Protein AF-A0A538CAH1-F1 (afdb_monomer_lite)

Sequence (123 aa):
MKSKPPVRYKHVVWIVMENKGYSDIIGSPAAPYINTLAKNCGVATNFYAESSPSLPNYVAMTSGSTQGISDDDDPSSHPLAVPSIFSQLHGNWRALEESMPSHCTLSDSGLYAVRHNPATYYT

Structure (mmCIF, N/CA/C/O backbone):
data_AF-A0A538CAH1-F1
#
_entry.id   AF-A0A538CAH1-F1
#
loop_
_atom_site.group_PDB
_atom_site.id
_atom_site.type_symbol
_atom_site.label_atom_id
_atom_site.label_alt_id
_atom_site.label_comp_id
_atom_site.label_asym_id
_atom_site.label_entity_id
_atom_site.label_seq_id
_atom_site.pdbx_PDB_ins_code
_atom_site.Cartn_x
_atom_site.Cartn_y
_atom_site.Cartn_z
_atom_site.occupancy
_atom_site.B_iso_or_equiv
_atom_site.auth_seq_id
_atom_site.auth_comp_id
_atom_site.auth_asym_id
_atom_site.auth_atom_id
_atom_site.pdbx_PDB_model_num
ATOM 1 N N . MET A 1 1 ? -26.551 -0.689 19.136 1.00 49.16 1 MET A N 1
ATOM 2 C CA . MET A 1 1 ? -26.463 -1.936 18.340 1.00 49.16 1 MET A CA 1
ATOM 3 C C . MET A 1 1 ? -25.683 -1.624 17.070 1.00 49.16 1 MET A C 1
ATOM 5 O O . MET A 1 1 ? -25.996 -0.616 16.448 1.00 49.16 1 MET A O 1
ATOM 9 N N . LYS A 1 2 ? -24.644 -2.398 16.721 1.00 62.06 2 LYS A N 1
ATOM 10 C CA . LYS A 1 2 ? -23.931 -2.216 15.440 1.00 62.06 2 LYS A CA 1
ATOM 11 C C . LYS A 1 2 ? -24.883 -2.630 14.306 1.00 62.06 2 LYS A C 1
ATOM 13 O O . LYS A 1 2 ? -25.551 -3.654 14.429 1.00 62.06 2 LYS A O 1
ATOM 18 N N . SER A 1 3 ? -25.019 -1.809 13.266 1.00 75.25 3 SER A N 1
ATOM 19 C CA . SER A 1 3 ? -25.903 -2.100 12.131 1.00 75.25 3 SER A CA 1
ATOM 20 C C . SER A 1 3 ? -25.436 -3.350 11.378 1.00 75.25 3 SER A C 1
ATOM 22 O O . SER A 1 3 ? -24.251 -3.687 11.389 1.00 75.25 3 SER A O 1
ATOM 24 N N . LYS A 1 4 ? -26.368 -4.053 10.718 1.00 83.31 4 LYS A N 1
ATOM 25 C CA . LYS A 1 4 ? -26.025 -5.173 9.834 1.00 83.31 4 LYS A CA 1
ATOM 26 C C . LYS A 1 4 ? -25.081 -4.655 8.734 1.00 83.31 4 LYS A C 1
ATOM 28 O O . LYS A 1 4 ? -25.439 -3.670 8.083 1.00 83.31 4 LYS A O 1
ATOM 33 N N . PRO A 1 5 ? -23.910 -5.281 8.517 1.00 81.38 5 PRO A N 1
ATOM 34 C CA . PRO A 1 5 ? -22.995 -4.840 7.475 1.00 81.38 5 PRO A CA 1
ATOM 35 C C . PRO A 1 5 ? -23.671 -4.945 6.098 1.00 81.38 5 PRO A C 1
ATOM 37 O O . PRO A 1 5 ? -24.464 -5.867 5.868 1.00 81.38 5 PRO A O 1
ATOM 40 N N . PRO A 1 6 ? -23.404 -3.997 5.185 1.00 86.75 6 PRO A N 1
ATOM 41 C CA . PRO A 1 6 ? -23.977 -4.035 3.851 1.00 86.75 6 PRO A CA 1
ATOM 42 C C . PRO A 1 6 ? -23.465 -5.264 3.096 1.00 86.75 6 PRO A C 1
ATOM 44 O O . PRO A 1 6 ? -22.306 -5.644 3.216 1.00 86.75 6 PRO A O 1
ATOM 47 N N . VAL A 1 7 ? -24.321 -5.861 2.266 1.00 91.94 7 VAL A N 1
ATOM 48 C CA . VAL A 1 7 ? -23.928 -6.979 1.385 1.00 91.94 7 VAL A CA 1
ATOM 49 C C . VAL A 1 7 ? -23.095 -6.519 0.183 1.00 91.94 7 VAL A C 1
ATOM 51 O O . VAL A 1 7 ? -22.513 -7.340 -0.517 1.00 91.94 7 VAL A O 1
ATOM 54 N N . ARG A 1 8 ? -23.045 -5.203 -0.071 1.00 91.88 8 ARG A N 1
ATOM 55 C CA . ARG A 1 8 ? -22.263 -4.583 -1.142 1.00 91.88 8 ARG A CA 1
ATOM 56 C C . ARG A 1 8 ? -21.684 -3.253 -0.675 1.00 91.88 8 ARG A C 1
ATOM 58 O O . ARG A 1 8 ? -22.417 -2.389 -0.194 1.00 91.88 8 ARG A O 1
ATOM 65 N N . TYR A 1 9 ? -20.389 -3.072 -0.891 1.00 91.19 9 TYR A N 1
ATOM 66 C CA . TYR A 1 9 ? -19.702 -1.802 -0.682 1.00 91.19 9 TYR A CA 1
ATOM 67 C C . TYR A 1 9 ? -19.701 -0.996 -1.985 1.00 91.19 9 TYR A C 1
ATOM 69 O O . TYR A 1 9 ? -19.472 -1.550 -3.058 1.00 91.19 9 TYR A O 1
ATOM 77 N N . LYS A 1 10 ? -19.992 0.310 -1.905 1.00 91.25 10 LYS A N 1
ATOM 78 C CA . LYS A 1 10 ? -19.878 1.223 -3.061 1.00 91.25 10 LYS A CA 1
ATOM 79 C C . LYS A 1 10 ? -18.424 1.602 -3.332 1.00 91.25 10 LYS A C 1
ATOM 81 O O . LYS A 1 10 ? -18.021 1.692 -4.483 1.00 91.25 10 LYS A O 1
ATOM 86 N N . HIS A 1 11 ? -17.667 1.805 -2.257 1.00 92.81 11 HIS A N 1
ATOM 87 C CA . HIS A 1 11 ? -16.251 2.138 -2.275 1.00 92.81 11 HIS A CA 1
ATOM 88 C C . HIS A 1 11 ? -15.552 1.380 -1.152 1.00 92.81 11 HIS A C 1
ATOM 90 O O . HIS A 1 11 ? -16.132 1.183 -0.080 1.00 92.81 11 HIS A O 1
ATOM 96 N N . VAL A 1 12 ? -14.310 0.993 -1.407 1.00 94.62 12 VAL A N 1
ATOM 97 C CA . VAL A 1 12 ? -13.371 0.491 -0.408 1.00 94.62 12 VAL A CA 1
ATOM 98 C C . VAL A 1 12 ? -12.176 1.430 -0.449 1.00 94.62 12 VAL A C 1
ATOM 100 O O . VAL 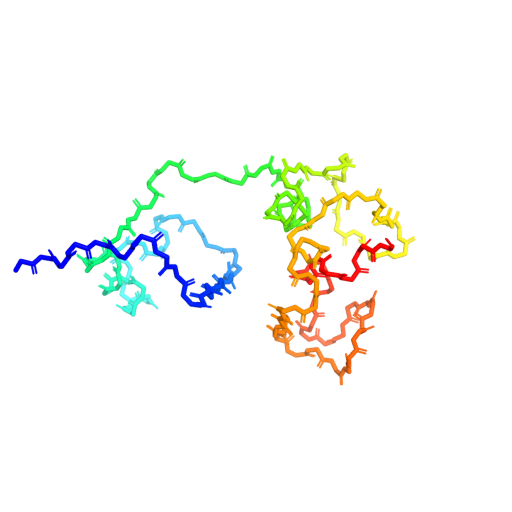A 1 12 ? -11.683 1.744 -1.529 1.00 94.62 12 VAL A O 1
ATOM 103 N N . VAL A 1 13 ? -11.757 1.917 0.714 1.00 96.38 13 VAL A N 1
ATOM 104 C CA . VAL A 1 13 ? -10.574 2.769 0.854 1.00 96.38 13 VAL A CA 1
ATOM 105 C C . VAL A 1 13 ? -9.581 2.010 1.714 1.00 96.38 13 VAL A C 1
ATOM 107 O O . VAL A 1 13 ? -9.911 1.627 2.836 1.00 96.38 13 VAL A O 1
ATOM 110 N N . TRP A 1 14 ? -8.387 1.790 1.173 1.00 94.69 14 TRP A N 1
ATOM 111 C CA . TRP A 1 14 ? -7.263 1.214 1.898 1.00 94.69 14 TRP A CA 1
ATOM 112 C C . TRP A 1 14 ? -6.288 2.336 2.237 1.00 94.69 14 TRP A C 1
ATOM 114 O O . TRP A 1 14 ? -5.889 3.088 1.353 1.00 94.69 14 TRP A O 1
ATOM 124 N N . ILE A 1 15 ? -5.938 2.465 3.515 1.00 95.62 15 ILE A N 1
ATOM 125 C CA . ILE A 1 15 ? -4.899 3.383 3.988 1.00 95.62 15 ILE A CA 1
ATOM 126 C C . ILE A 1 15 ? -3.773 2.524 4.552 1.00 95.62 15 ILE A C 1
ATOM 128 O O . ILE A 1 15 ? -4.014 1.730 5.463 1.00 95.62 15 ILE A O 1
ATOM 132 N N . VAL A 1 16 ? -2.576 2.659 3.991 1.00 94.56 16 VAL A N 1
ATOM 133 C CA . VAL A 1 16 ? -1.379 1.939 4.432 1.00 94.56 16 VAL A CA 1
ATOM 134 C C . VAL A 1 16 ? -0.475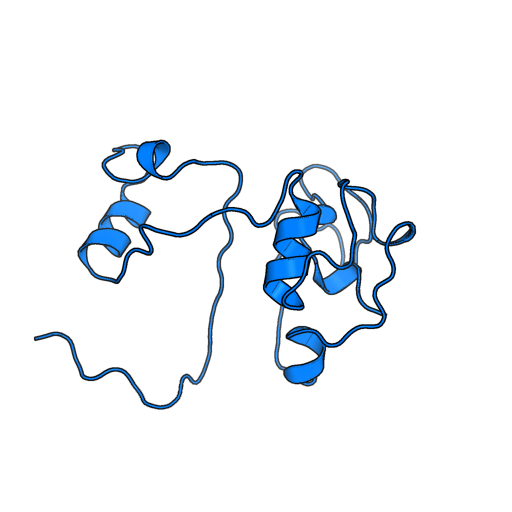 2.931 5.151 1.00 94.56 16 VAL A C 1
ATOM 136 O O . VAL A 1 16 ? -0.254 4.036 4.668 1.00 94.56 16 VAL A O 1
ATOM 139 N N . MET A 1 17 ? -0.021 2.552 6.342 1.00 92.38 17 MET A N 1
ATOM 140 C CA . MET A 1 17 ? 0.896 3.338 7.163 1.00 92.38 17 MET A CA 1
ATOM 141 C C . MET A 1 17 ? 2.175 2.532 7.341 1.00 92.38 17 MET A C 1
ATOM 143 O O . MET A 1 17 ? 2.118 1.310 7.474 1.00 92.38 17 MET A O 1
ATOM 147 N N . GLU A 1 18 ? 3.309 3.216 7.398 1.00 85.44 18 GLU A N 1
ATOM 148 C CA . GLU A 1 18 ? 4.607 2.555 7.325 1.00 85.44 18 GLU A CA 1
ATOM 149 C C . GLU A 1 18 ? 5.206 2.264 8.723 1.00 85.44 18 GLU A C 1
ATOM 151 O O . GLU A 1 18 ? 5.143 3.086 9.643 1.00 85.44 18 GLU A O 1
ATOM 156 N N . ASN A 1 19 ? 5.814 1.081 8.865 1.00 86.44 19 ASN A N 1
ATOM 157 C CA . ASN A 1 19 ? 6.774 0.676 9.907 1.00 86.44 19 ASN A CA 1
ATOM 158 C C . ASN A 1 19 ? 6.382 0.884 11.384 1.00 86.44 19 ASN A C 1
ATOM 160 O O . ASN A 1 19 ? 7.139 1.467 12.173 1.00 86.44 19 ASN A O 1
ATOM 164 N N . LYS A 1 20 ? 5.230 0.336 11.795 1.00 93.44 20 LYS A N 1
ATOM 165 C CA . LYS A 1 20 ? 4.866 0.173 13.216 1.00 93.44 20 LYS A CA 1
ATOM 166 C C . LYS A 1 20 ? 4.309 -1.213 13.516 1.00 93.44 20 LYS A C 1
ATOM 168 O O . LYS A 1 20 ? 3.432 -1.700 12.807 1.00 93.44 20 LYS A O 1
ATOM 173 N N . GLY A 1 21 ? 4.792 -1.823 14.597 1.00 93.06 21 GLY A N 1
ATOM 174 C CA . GLY A 1 21 ? 4.250 -3.071 15.117 1.00 93.06 21 GLY A CA 1
ATOM 175 C C . GLY A 1 21 ? 2.934 -2.853 15.865 1.00 93.06 21 GLY A C 1
ATOM 176 O O . GLY A 1 21 ? 2.601 -1.744 16.287 1.00 93.06 21 GLY A O 1
ATOM 177 N N . TYR A 1 22 ? 2.187 -3.937 16.088 1.00 95.25 22 TYR A N 1
ATOM 178 C CA . TYR A 1 22 ? 0.900 -3.889 16.793 1.00 95.25 22 TYR A CA 1
ATOM 179 C C . TYR A 1 22 ? 1.001 -3.198 18.164 1.00 95.25 22 TYR A C 1
ATOM 181 O O . TYR A 1 22 ? 0.192 -2.324 18.479 1.00 95.25 22 TYR A O 1
ATOM 189 N N . SER A 1 23 ? 2.010 -3.560 18.964 1.00 95.19 23 SER A N 1
ATOM 190 C CA . SER A 1 23 ? 2.236 -3.012 20.309 1.00 95.19 23 SER A CA 1
ATOM 191 C C . SER A 1 23 ? 2.688 -1.552 20.314 1.00 95.19 23 SER A C 1
ATOM 193 O O . SER A 1 23 ? 2.531 -0.882 21.330 1.00 95.19 23 SER A O 1
ATOM 195 N N . ASP A 1 24 ? 3.210 -1.043 19.195 1.00 96.31 24 ASP A N 1
ATOM 196 C CA . ASP A 1 24 ? 3.587 0.370 19.071 1.00 96.31 24 ASP A CA 1
ATOM 197 C C . ASP A 1 24 ? 2.352 1.268 18.897 1.00 96.31 24 ASP A C 1
ATOM 199 O O . ASP A 1 24 ? 2.397 2.468 19.182 1.00 96.31 24 ASP A O 1
ATOM 203 N N . ILE A 1 25 ? 1.244 0.686 18.418 1.00 96.94 25 ILE A N 1
ATOM 204 C CA . ILE A 1 25 ? 0.013 1.396 18.069 1.00 96.94 25 ILE A CA 1
ATOM 205 C C . ILE A 1 25 ? -1.094 1.138 19.085 1.00 96.94 25 ILE A C 1
ATOM 207 O O . ILE A 1 25 ? -1.647 2.089 19.639 1.00 96.94 25 ILE A O 1
ATOM 211 N N . ILE A 1 26 ? -1.456 -0.119 19.337 1.00 97.31 26 ILE A N 1
ATOM 212 C CA . ILE A 1 26 ? -2.623 -0.443 20.162 1.00 97.31 26 ILE A CA 1
ATOM 213 C C . ILE A 1 26 ? -2.326 -0.159 21.637 1.00 97.31 26 ILE A C 1
ATOM 215 O O . ILE A 1 26 ? -1.401 -0.704 22.225 1.00 97.31 26 ILE A O 1
ATOM 219 N N . GLY A 1 27 ? -3.133 0.716 22.235 1.00 96.50 27 GLY A N 1
ATOM 220 C CA . GLY A 1 27 ? -2.938 1.272 23.574 1.00 96.50 27 GLY A CA 1
ATOM 221 C C . GLY A 1 27 ? -2.050 2.520 23.619 1.00 96.50 27 GLY A C 1
ATOM 222 O O . GLY A 1 27 ? -2.030 3.203 24.641 1.00 96.50 27 GLY A O 1
ATOM 223 N N . SER A 1 28 ? -1.356 2.863 22.529 1.00 97.38 28 SER A N 1
ATOM 224 C CA . SER A 1 28 ? -0.409 3.981 22.503 1.00 97.38 28 SER A CA 1
ATOM 225 C C . SER A 1 28 ? -1.109 5.349 22.478 1.00 97.38 28 SER A C 1
ATOM 227 O O . SER A 1 28 ? -1.938 5.603 21.593 1.00 97.38 28 SER A O 1
ATOM 229 N N . PRO A 1 29 ? -0.750 6.290 23.376 1.00 97.12 29 PRO A N 1
ATOM 230 C CA . PRO A 1 29 ? -1.296 7.648 23.361 1.00 97.12 29 PRO A CA 1
ATOM 231 C C . PRO A 1 29 ? -0.817 8.467 22.154 1.00 97.12 29 PRO A C 1
ATOM 233 O O . PRO A 1 29 ? -1.426 9.486 21.842 1.00 97.12 29 PRO A O 1
ATOM 236 N N . ALA A 1 30 ? 0.234 8.021 21.453 1.00 97.00 30 ALA A N 1
ATOM 237 C CA . ALA A 1 30 ? 0.725 8.654 20.229 1.00 97.00 30 ALA A CA 1
ATOM 238 C C . ALA A 1 30 ? -0.133 8.327 18.989 1.00 97.00 30 ALA A C 1
ATOM 240 O O . ALA A 1 30 ? -0.001 8.992 17.966 1.00 97.00 30 ALA A O 1
ATOM 241 N N . ALA A 1 31 ? -1.039 7.343 19.076 1.00 97.06 31 ALA A N 1
ATOM 242 C CA . ALA A 1 31 ? -1.944 6.956 17.989 1.00 97.06 31 ALA A CA 1
ATOM 243 C C . ALA A 1 31 ? -3.431 7.039 18.407 1.00 97.06 31 ALA A C 1
ATOM 245 O O . ALA A 1 31 ? -4.170 6.052 18.286 1.00 97.06 31 ALA A O 1
ATOM 246 N N . PRO A 1 32 ? -3.919 8.190 18.916 1.00 97.31 32 PRO A N 1
ATOM 247 C CA . PRO A 1 32 ? -5.236 8.278 19.555 1.00 97.31 32 PRO A CA 1
ATOM 248 C C . PRO A 1 32 ? -6.394 8.007 18.582 1.00 97.31 32 PRO A C 1
ATOM 250 O O . PRO A 1 32 ? -7.395 7.388 18.954 1.00 97.31 32 PRO A O 1
ATOM 253 N N . TYR A 1 33 ? -6.251 8.416 17.317 1.00 97.19 33 TYR A N 1
ATOM 254 C CA . TYR A 1 33 ? -7.275 8.194 16.298 1.00 97.19 33 TYR A CA 1
ATOM 255 C C . TYR A 1 33 ? -7.390 6.714 15.907 1.00 97.19 33 TYR A C 1
ATOM 257 O O . TYR A 1 33 ? -8.486 6.154 15.948 1.00 97.19 33 TYR A O 1
ATOM 265 N N . ILE A 1 34 ? -6.263 6.044 15.633 1.00 96.81 34 ILE A N 1
ATOM 266 C CA . ILE A 1 34 ? -6.248 4.606 15.315 1.00 96.81 34 ILE A CA 1
ATOM 267 C C . ILE A 1 34 ? -6.811 3.794 16.490 1.00 96.81 34 ILE A C 1
ATOM 269 O O . ILE A 1 34 ? -7.636 2.907 16.285 1.00 96.81 34 ILE A O 1
ATOM 273 N N . ASN A 1 35 ? -6.467 4.148 17.732 1.00 97.56 35 ASN A N 1
ATOM 274 C CA . ASN A 1 35 ? -7.030 3.499 18.920 1.00 97.56 35 ASN A CA 1
ATOM 275 C C . ASN A 1 35 ? -8.539 3.725 19.088 1.00 97.56 35 ASN A C 1
ATOM 277 O O . ASN A 1 35 ? -9.244 2.860 19.611 1.00 97.56 35 ASN A O 1
ATOM 281 N N . THR A 1 36 ? -9.060 4.864 18.631 1.00 97.62 36 THR A N 1
ATOM 282 C CA . THR A 1 36 ? -10.508 5.111 18.596 1.00 97.62 36 THR A CA 1
ATOM 283 C C . THR A 1 36 ? -11.189 4.212 17.564 1.00 97.62 36 THR A C 1
ATOM 285 O O . THR A 1 36 ? -12.222 3.609 17.862 1.00 97.62 36 THR A O 1
ATOM 288 N N . LEU A 1 37 ? -10.593 4.054 16.377 1.00 96.38 37 LEU A N 1
ATOM 289 C CA . LEU A 1 37 ? -11.086 3.122 15.360 1.00 96.38 37 LEU A CA 1
ATOM 290 C C . LEU A 1 37 ? -11.043 1.673 15.855 1.00 96.38 37 LEU A C 1
ATOM 292 O O . LEU A 1 37 ? -12.040 0.971 15.722 1.00 96.38 37 LEU A O 1
ATOM 296 N N . ALA A 1 38 ? -9.954 1.246 16.496 1.00 95.88 38 ALA A N 1
ATOM 297 C CA . ALA A 1 38 ? -9.798 -0.106 17.034 1.00 95.88 38 ALA A CA 1
ATOM 298 C C . ALA A 1 38 ? -10.894 -0.483 18.049 1.00 95.88 38 ALA A C 1
ATOM 300 O O . ALA A 1 38 ? -11.381 -1.610 18.046 1.00 95.88 38 ALA A O 1
ATOM 301 N N . LYS A 1 39 ? -11.334 0.466 18.889 1.00 95.44 39 LYS A N 1
ATOM 302 C CA . LYS A 1 39 ? -12.439 0.252 19.845 1.00 95.44 39 LYS A CA 1
ATOM 303 C C . LYS A 1 39 ? -13.805 0.145 19.162 1.00 95.44 39 LYS A C 1
ATOM 305 O O . LYS A 1 39 ? -14.675 -0.599 19.616 1.00 95.44 39 LYS A O 1
ATOM 310 N N . ASN A 1 40 ? -14.013 0.905 18.089 1.00 95.19 40 ASN A N 1
ATOM 311 C CA . ASN A 1 40 ? -15.309 1.006 17.416 1.00 95.19 40 ASN A CA 1
ATOM 312 C C . ASN A 1 40 ? -15.498 -0.060 16.320 1.00 95.19 40 ASN A C 1
ATOM 314 O O . ASN A 1 40 ? -16.620 -0.531 16.089 1.00 95.19 40 ASN A O 1
ATOM 318 N N . CYS A 1 41 ? -14.409 -0.487 15.688 1.00 93.12 41 CYS A N 1
ATOM 319 C CA . CYS A 1 41 ? -14.374 -1.371 14.526 1.00 93.12 41 CYS A CA 1
ATOM 320 C C . CYS A 1 41 ? -13.742 -2.733 14.870 1.00 93.12 41 CYS A C 1
ATOM 322 O O . CYS A 1 41 ? -13.689 -3.126 16.033 1.00 93.12 41 CYS A O 1
ATOM 324 N N . GLY A 1 42 ? -13.370 -3.503 13.845 1.00 91.56 42 GLY A N 1
ATOM 325 C CA . GLY A 1 42 ? -12.614 -4.743 14.006 1.00 91.56 42 GLY A CA 1
ATOM 326 C C . GLY A 1 42 ? -11.109 -4.483 14.020 1.00 91.56 42 GLY A C 1
ATOM 327 O O . GLY A 1 42 ? -10.638 -3.537 13.391 1.00 91.56 42 GLY A O 1
ATOM 328 N N . VAL A 1 43 ? -10.372 -5.349 14.712 1.00 95.69 43 VAL A N 1
ATOM 329 C CA . VAL A 1 43 ? -8.906 -5.364 14.740 1.00 95.69 43 VAL A CA 1
ATOM 330 C C . VAL A 1 43 ? -8.442 -6.756 14.326 1.00 95.69 43 VAL A C 1
ATOM 332 O O . VAL A 1 43 ? -8.875 -7.747 14.913 1.00 95.69 43 VAL A O 1
ATOM 335 N N . ALA A 1 44 ? -7.571 -6.838 13.322 1.00 94.81 44 ALA A N 1
ATOM 336 C CA . ALA A 1 44 ? -6.960 -8.095 12.903 1.00 94.81 44 ALA A CA 1
ATOM 337 C C . ALA A 1 44 ? -5.725 -8.380 13.772 1.00 94.81 44 ALA A C 1
ATOM 339 O O . ALA A 1 44 ? -4.630 -7.911 13.486 1.00 94.81 44 ALA A O 1
ATOM 340 N N . THR A 1 45 ? -5.898 -9.131 14.862 1.00 95.69 45 THR A N 1
ATOM 341 C CA . THR A 1 45 ? -4.819 -9.432 15.829 1.00 95.69 45 THR A CA 1
ATOM 342 C C . THR A 1 45 ? -3.880 -10.558 15.388 1.00 95.69 45 THR A C 1
ATOM 344 O O . THR A 1 45 ? -2.939 -10.877 16.104 1.00 95.69 45 THR A O 1
ATOM 347 N N . ASN A 1 46 ? -4.150 -11.176 14.237 1.00 95.75 46 ASN A N 1
ATOM 348 C CA . ASN A 1 46 ? -3.367 -12.264 13.646 1.00 95.75 46 ASN A CA 1
ATOM 349 C C . ASN A 1 46 ? -3.002 -11.924 12.190 1.00 95.75 46 ASN A C 1
ATOM 351 O O . ASN A 1 46 ? -3.208 -12.729 11.284 1.00 95.75 46 ASN A O 1
ATOM 355 N N . PHE A 1 47 ? -2.577 -10.679 11.968 1.00 93.25 47 PHE A N 1
ATOM 356 C CA . PHE A 1 47 ? -2.124 -10.162 10.680 1.00 93.25 47 PHE A CA 1
ATOM 357 C C . PHE A 1 47 ? -0.598 -10.035 10.706 1.00 93.25 47 PHE A C 1
ATOM 359 O O . PHE A 1 47 ? -0.051 -9.459 11.648 1.00 93.25 47 PHE A O 1
ATOM 366 N N . TYR A 1 48 ? 0.071 -10.566 9.686 1.00 93.44 48 TYR A N 1
ATOM 367 C CA . TYR A 1 48 ? 1.529 -10.609 9.578 1.00 93.44 48 TYR A CA 1
ATOM 368 C C . TYR A 1 48 ? 1.972 -10.067 8.221 1.00 93.44 48 TYR A C 1
ATOM 370 O O . TYR A 1 48 ? 1.196 -10.070 7.269 1.00 93.44 48 TYR A O 1
ATOM 378 N N . ALA A 1 49 ? 3.221 -9.610 8.148 1.00 93.62 49 ALA A N 1
ATOM 379 C CA . ALA A 1 49 ? 3.868 -9.347 6.871 1.00 93.62 49 ALA A CA 1
ATOM 380 C C . ALA A 1 49 ? 4.087 -10.669 6.117 1.00 93.62 49 ALA A C 1
ATOM 382 O O . ALA A 1 49 ? 4.392 -11.693 6.730 1.00 93.62 49 ALA A O 1
ATOM 383 N N . GLU A 1 50 ? 3.956 -10.623 4.796 1.00 95.88 50 GLU A N 1
ATOM 384 C CA . GLU A 1 50 ? 4.218 -11.749 3.897 1.00 95.88 50 GLU A CA 1
ATOM 385 C C . GLU A 1 50 ? 5.727 -11.968 3.705 1.00 95.88 50 GLU A C 1
ATOM 387 O O . GLU A 1 50 ? 6.180 -13.099 3.544 1.00 95.88 50 GLU A O 1
ATOM 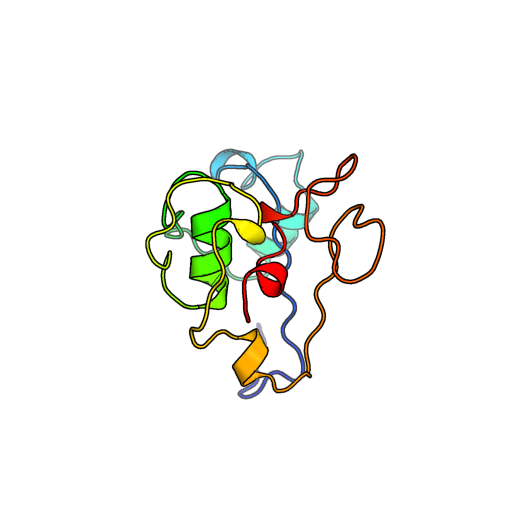392 N N . SER A 1 51 ? 6.522 -10.891 3.733 1.00 94.62 51 SER A N 1
ATOM 393 C CA . SER A 1 51 ? 7.984 -10.952 3.631 1.00 94.62 51 SER A CA 1
ATOM 394 C C . SER A 1 51 ? 8.653 -9.693 4.206 1.00 94.62 51 SER A C 1
ATOM 396 O O . SER A 1 51 ? 8.002 -8.807 4.759 1.00 94.62 51 SER A O 1
ATOM 398 N N . SER A 1 52 ? 9.974 -9.622 4.077 1.00 93.31 52 SER A N 1
ATOM 399 C CA . SER A 1 52 ? 10.797 -8.426 4.252 1.00 93.31 52 SER A CA 1
ATOM 400 C C . SER A 1 52 ? 11.765 -8.354 3.064 1.00 93.31 52 SER A C 1
ATOM 402 O O . SER A 1 52 ? 12.312 -9.408 2.716 1.00 93.31 52 SER A O 1
ATOM 404 N N . PRO A 1 53 ? 11.985 -7.186 2.425 1.00 95.75 53 PRO A N 1
ATOM 405 C CA . PRO A 1 53 ? 11.612 -5.820 2.835 1.00 95.75 53 PRO A CA 1
ATOM 406 C C . PRO A 1 53 ? 10.170 -5.409 2.438 1.00 95.75 53 PRO A C 1
ATOM 408 O O . PRO A 1 53 ? 9.285 -6.265 2.389 1.00 95.75 53 PRO A O 1
ATOM 411 N N . SER A 1 54 ? 9.879 -4.112 2.254 1.00 95.75 54 SER A N 1
ATOM 412 C CA . SER A 1 54 ? 8.506 -3.588 2.132 1.00 95.75 54 SER A CA 1
ATOM 413 C C . SER A 1 54 ? 7.815 -3.988 0.822 1.00 95.75 54 SER A C 1
ATOM 415 O O . SER A 1 54 ? 6.674 -4.457 0.871 1.00 95.75 54 SER A O 1
ATOM 417 N N . LEU A 1 55 ? 8.478 -3.858 -0.332 1.00 97.94 55 LEU A N 1
ATOM 418 C CA . LEU A 1 55 ? 7.899 -4.063 -1.668 1.00 97.94 55 LEU A CA 1
ATOM 419 C C . LEU A 1 55 ? 7.159 -5.407 -1.832 1.00 97.94 55 LEU A C 1
ATOM 421 O O . LEU A 1 55 ? 6.000 -5.385 -2.267 1.00 97.94 55 LEU A O 1
ATOM 425 N N . PRO A 1 56 ? 7.720 -6.569 -1.433 1.00 98.19 56 PRO A N 1
ATOM 426 C CA . PRO A 1 56 ? 7.015 -7.848 -1.524 1.00 98.19 56 PRO A CA 1
ATOM 427 C C . PRO A 1 56 ? 5.640 -7.849 -0.841 1.00 98.19 56 PRO A C 1
ATOM 429 O O . PRO A 1 56 ? 4.716 -8.505 -1.322 1.00 98.19 56 PRO A O 1
ATOM 432 N N . ASN A 1 57 ? 5.475 -7.094 0.252 1.00 97.62 57 ASN A N 1
ATOM 433 C CA . ASN A 1 57 ? 4.200 -6.983 0.962 1.00 97.62 57 ASN A CA 1
ATOM 434 C C . ASN A 1 57 ? 3.173 -6.169 0.166 1.00 97.62 57 ASN A C 1
ATOM 436 O O . ASN A 1 57 ? 2.012 -6.569 0.085 1.00 97.62 57 ASN A O 1
ATOM 440 N N . TYR A 1 58 ? 3.584 -5.062 -0.464 1.00 97.56 58 TYR A N 1
ATOM 441 C CA . TYR A 1 58 ? 2.704 -4.247 -1.314 1.00 97.56 58 TYR A CA 1
ATOM 442 C C . TYR A 1 58 ? 2.262 -5.009 -2.575 1.00 97.56 58 TYR A C 1
ATOM 444 O O . TYR A 1 58 ? 1.102 -4.919 -3.000 1.00 97.56 58 TYR A O 1
ATOM 452 N N . VAL A 1 59 ? 3.158 -5.814 -3.149 1.00 98.44 59 VAL A N 1
ATOM 453 C CA . VAL A 1 59 ? 2.840 -6.692 -4.283 1.00 98.44 59 VAL A CA 1
ATOM 454 C C . VAL A 1 59 ? 1.894 -7.816 -3.854 1.00 98.44 59 VAL A C 1
ATOM 456 O O . VAL A 1 59 ? 0.872 -8.034 -4.512 1.00 98.44 59 VAL A O 1
ATOM 459 N N . ALA A 1 60 ? 2.144 -8.467 -2.714 1.00 98.19 60 ALA A N 1
ATOM 460 C CA . ALA A 1 60 ? 1.251 -9.497 -2.182 1.00 98.19 60 ALA A CA 1
ATOM 461 C C . ALA A 1 60 ? -0.141 -8.949 -1.841 1.00 98.19 60 ALA A C 1
ATOM 463 O O . ALA A 1 60 ? -1.148 -9.566 -2.183 1.00 98.19 60 ALA A O 1
ATOM 464 N N . MET A 1 61 ? -0.215 -7.744 -1.276 1.00 97.12 61 MET A N 1
ATOM 465 C CA . MET A 1 61 ? -1.465 -7.042 -0.985 1.00 97.12 61 MET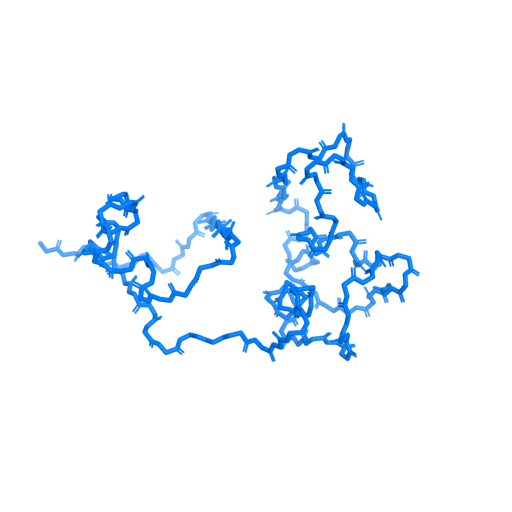 A CA 1
ATOM 466 C C . MET A 1 61 ? -2.334 -6.812 -2.234 1.00 97.12 6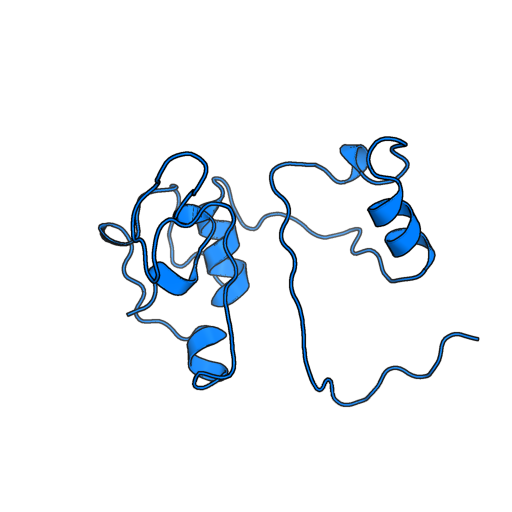1 MET A C 1
ATOM 468 O O . MET A 1 61 ? -3.562 -6.792 -2.139 1.00 97.12 61 MET A O 1
ATOM 472 N N . THR A 1 62 ? -1.715 -6.631 -3.405 1.00 97.88 62 THR A N 1
ATOM 473 C CA . THR A 1 62 ? -2.412 -6.230 -4.639 1.00 97.88 62 THR A CA 1
ATOM 474 C C . THR A 1 62 ? -2.567 -7.346 -5.676 1.00 97.88 62 THR A C 1
ATOM 476 O O . THR A 1 62 ? -3.478 -7.259 -6.503 1.00 97.88 62 THR A O 1
ATOM 479 N N . SER A 1 63 ? -1.747 -8.401 -5.612 1.00 98.06 63 SER A N 1
ATOM 480 C CA . SER A 1 63 ? -1.793 -9.569 -6.516 1.00 98.06 63 SER A CA 1
ATOM 481 C C . SER A 1 63 ? -2.070 -10.908 -5.820 1.00 98.06 63 SER A C 1
ATOM 483 O O . SER A 1 63 ? -2.396 -11.887 -6.488 1.00 98.06 63 SER A O 1
ATOM 485 N N . GLY A 1 64 ? -1.961 -10.975 -4.490 1.00 97.50 64 GLY A N 1
ATOM 486 C CA . GLY A 1 64 ? -2.142 -12.200 -3.702 1.00 97.50 64 GLY A CA 1
ATOM 487 C C . GLY A 1 64 ? -0.887 -13.068 -3.530 1.00 97.50 64 GLY A C 1
ATOM 488 O O . GLY A 1 64 ? -0.994 -14.164 -2.989 1.00 97.50 64 GLY A O 1
ATOM 489 N N . SER A 1 65 ? 0.291 -12.626 -3.986 1.00 97.50 65 SER A N 1
ATOM 490 C CA . SER A 1 65 ? 1.587 -13.292 -3.764 1.00 97.50 65 SER A CA 1
ATOM 491 C C . SER A 1 65 ? 2.739 -12.289 -3.888 1.00 97.50 65 SER A C 1
ATOM 493 O O . SER A 1 65 ? 2.578 -11.253 -4.526 1.00 97.50 65 SER A O 1
ATOM 495 N N . THR A 1 66 ? 3.914 -12.590 -3.328 1.00 98.31 66 THR A N 1
ATOM 496 C CA . THR A 1 66 ? 5.124 -11.754 -3.469 1.00 98.31 66 THR A CA 1
ATOM 497 C C . THR A 1 66 ? 5.682 -11.727 -4.894 1.00 98.31 66 THR A C 1
ATOM 499 O O . THR A 1 66 ? 6.585 -10.949 -5.180 1.00 98.31 66 THR A O 1
ATOM 502 N N . GLN A 1 67 ? 5.188 -12.601 -5.781 1.00 98.25 67 GLN A N 1
ATOM 503 C CA . GLN A 1 67 ? 5.680 -12.781 -7.155 1.00 98.25 67 GLN A CA 1
ATOM 504 C C . GLN A 1 67 ? 7.183 -13.108 -7.235 1.00 98.25 67 GLN A C 1
ATOM 506 O O . GLN A 1 67 ? 7.818 -12.894 -8.262 1.00 98.25 67 GLN A O 1
ATOM 511 N N . GLY A 1 68 ? 7.755 -13.647 -6.152 1.00 97.62 68 GLY A N 1
ATOM 512 C CA . GLY A 1 68 ? 9.178 -13.983 -6.069 1.00 97.62 68 GLY A CA 1
ATOM 513 C C . GLY A 1 68 ? 10.104 -12.799 -5.772 1.00 97.62 68 GLY A C 1
ATOM 514 O O . GLY A 1 68 ? 11.311 -13.008 -5.698 1.00 97.62 68 GLY A O 1
ATOM 515 N N . ILE A 1 69 ? 9.566 -11.593 -5.563 1.00 98.25 69 ILE A N 1
ATOM 516 C CA . ILE A 1 69 ? 10.352 -10.409 -5.197 1.00 98.25 69 ILE A CA 1
ATOM 517 C C . ILE A 1 69 ? 10.826 -10.536 -3.743 1.00 98.25 69 ILE A C 1
ATOM 519 O O . ILE A 1 69 ? 10.065 -10.950 -2.859 1.00 98.25 69 ILE A O 1
ATOM 523 N N . SER A 1 70 ? 12.085 -10.173 -3.494 1.00 97.94 70 SER A N 1
ATOM 524 C CA . SER A 1 70 ? 12.735 -10.255 -2.176 1.00 97.94 70 SER A CA 1
ATOM 525 C C . SER A 1 70 ? 13.568 -9.021 -1.808 1.00 97.94 70 SER A C 1
ATOM 527 O O . SER A 1 70 ? 14.323 -9.062 -0.840 1.00 97.94 70 SER A O 1
ATOM 529 N N . ASP A 1 71 ? 13.456 -7.944 -2.577 1.00 98.31 71 ASP A N 1
ATOM 530 C CA . ASP A 1 71 ? 14.141 -6.667 -2.371 1.00 98.31 71 ASP A CA 1
ATOM 531 C C . ASP A 1 71 ? 13.152 -5.501 -2.576 1.00 98.31 71 ASP A C 1
ATOM 533 O O . ASP A 1 71 ? 11.948 -5.733 -2.670 1.00 98.31 71 ASP A O 1
ATOM 537 N N . ASP A 1 72 ? 13.658 -4.267 -2.570 1.00 97.81 72 ASP A N 1
ATOM 538 C CA . ASP A 1 72 ? 12.898 -3.014 -2.696 1.00 97.81 72 ASP A CA 1
ATOM 539 C C . ASP A 1 72 ? 13.242 -2.255 -3.997 1.00 97.81 72 ASP A C 1
ATOM 541 O O . ASP A 1 72 ? 13.046 -1.040 -4.070 1.00 97.81 72 ASP A O 1
ATOM 545 N N . ASP A 1 73 ? 13.794 -2.943 -5.004 1.00 98.31 73 ASP A N 1
ATOM 546 C CA . ASP A 1 73 ? 14.231 -2.299 -6.244 1.00 98.31 73 ASP A CA 1
ATOM 547 C C . ASP A 1 73 ? 13.054 -1.712 -7.040 1.00 98.31 73 ASP A C 1
ATOM 549 O O . ASP A 1 73 ? 11.930 -2.214 -7.010 1.00 98.31 73 ASP A O 1
ATOM 553 N N . ASP A 1 74 ? 13.347 -0.657 -7.802 1.00 97.88 74 ASP A N 1
ATOM 554 C CA . ASP A 1 74 ? 12.379 0.090 -8.608 1.00 97.88 74 ASP A CA 1
ATOM 555 C C . ASP A 1 74 ? 11.603 -0.799 -9.614 1.00 97.88 74 ASP A C 1
ATOM 557 O O . ASP A 1 74 ? 12.094 -1.848 -10.050 1.00 97.88 74 ASP A O 1
ATOM 561 N N . PRO A 1 75 ? 10.432 -0.342 -10.110 1.00 97.88 75 PRO A N 1
ATOM 562 C CA . PRO A 1 75 ? 9.627 -1.047 -11.114 1.00 97.88 75 PRO A CA 1
ATOM 563 C C . PRO A 1 75 ? 10.381 -1.555 -12.347 1.00 97.88 75 PRO A C 1
ATOM 565 O O . PRO A 1 75 ? 9.987 -2.557 -12.941 1.00 97.88 75 PRO A O 1
ATOM 568 N N . SER A 1 76 ? 11.475 -0.896 -12.743 1.00 97.50 76 SER A N 1
ATOM 569 C CA . SER A 1 76 ? 12.307 -1.345 -13.865 1.00 97.50 76 SER A CA 1
ATOM 570 C C . SER A 1 76 ? 12.971 -2.706 -13.641 1.00 97.50 76 SER A C 1
ATOM 572 O O . SER A 1 76 ? 13.256 -3.395 -14.619 1.00 97.50 76 SER A O 1
ATOM 574 N N . SER A 1 77 ? 13.224 -3.086 -12.386 1.00 98.19 77 SER A N 1
ATOM 575 C CA . SER A 1 77 ? 13.797 -4.386 -12.020 1.00 98.19 77 SER A CA 1
ATOM 576 C C . SER A 1 77 ? 12.734 -5.482 -11.923 1.00 98.19 77 SER A C 1
ATOM 578 O O . SER A 1 77 ? 13.042 -6.648 -12.160 1.00 98.19 77 SER A O 1
ATOM 580 N N . HIS A 1 78 ? 11.480 -5.111 -11.638 1.00 97.81 78 HIS A N 1
ATOM 581 C CA . HIS A 1 78 ? 10.399 -6.048 -11.311 1.00 97.81 78 HIS A CA 1
ATOM 582 C C . HIS A 1 78 ? 9.097 -5.787 -12.092 1.00 97.81 78 HIS A C 1
ATOM 584 O O . HIS A 1 78 ? 8.056 -5.548 -11.478 1.00 97.81 78 HIS A O 1
ATOM 590 N N . PRO A 1 79 ? 9.095 -5.836 -13.438 1.00 97.62 79 PRO A N 1
ATOM 591 C CA . PRO A 1 79 ? 7.859 -5.724 -14.207 1.00 97.62 79 PRO A CA 1
ATOM 592 C C . PRO A 1 79 ? 6.961 -6.954 -13.993 1.00 97.62 79 PRO A C 1
ATOM 594 O O . PRO A 1 79 ? 7.385 -8.098 -14.174 1.00 97.62 79 PRO A O 1
ATOM 597 N N . LEU A 1 80 ? 5.694 -6.723 -13.655 1.00 98.25 80 LEU A N 1
ATOM 598 C CA . LEU A 1 80 ? 4.726 -7.755 -13.290 1.00 98.25 80 LEU A CA 1
ATOM 599 C C . LEU A 1 80 ? 3.593 -7.867 -14.316 1.00 98.25 80 LEU A C 1
ATOM 601 O O . LEU A 1 80 ? 2.690 -7.036 -14.364 1.00 98.25 80 LEU A O 1
ATOM 605 N N . ALA A 1 81 ? 3.582 -8.975 -15.058 1.00 97.38 81 ALA A N 1
ATOM 606 C CA . ALA A 1 81 ? 2.505 -9.351 -15.978 1.00 97.38 81 ALA A CA 1
ATOM 607 C C . ALA A 1 81 ? 1.571 -10.403 -15.345 1.00 97.38 81 ALA A C 1
ATOM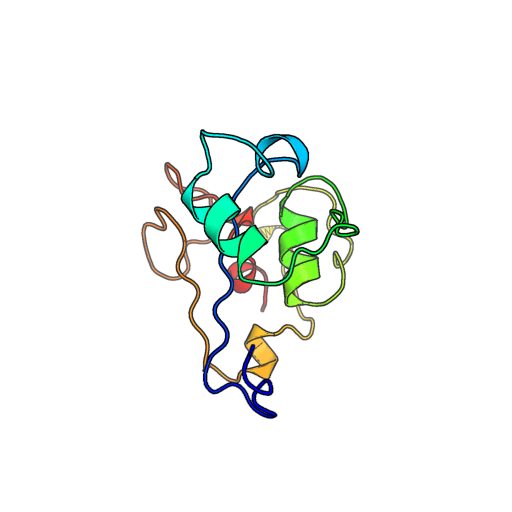 609 O O . ALA A 1 81 ? 1.407 -11.512 -15.857 1.00 97.38 81 ALA A O 1
ATOM 610 N N . VAL A 1 82 ? 0.989 -10.074 -14.187 1.00 97.69 82 VAL A N 1
ATOM 611 C CA . VAL A 1 82 ? 0.087 -10.960 -13.426 1.00 97.69 82 VAL A CA 1
ATOM 612 C C . VAL A 1 82 ? -1.216 -10.244 -13.058 1.00 97.69 82 VAL A C 1
ATOM 614 O O . VAL A 1 82 ? -1.230 -9.015 -12.949 1.00 97.69 82 VAL A O 1
ATOM 617 N N . PRO A 1 83 ? -2.326 -10.974 -12.831 1.00 97.81 83 PRO A N 1
ATOM 618 C CA . PRO A 1 83 ? -3.561 -10.361 -12.362 1.00 97.81 83 PRO A CA 1
ATOM 619 C C . PRO A 1 83 ? -3.368 -9.616 -11.038 1.00 97.81 83 PRO A C 1
ATOM 621 O O . PRO A 1 83 ? -2.791 -10.136 -10.086 1.00 97.81 83 PRO A O 1
ATOM 624 N N . SER A 1 84 ? -3.931 -8.415 -10.962 1.00 97.88 84 SER A N 1
ATOM 625 C CA . SER A 1 84 ? -3.945 -7.590 -9.751 1.00 97.88 84 SER A CA 1
ATOM 626 C C . SER A 1 84 ? -5.309 -6.948 -9.536 1.00 97.88 84 SER A C 1
ATOM 628 O O . SER A 1 84 ? -6.132 -6.879 -10.459 1.00 97.88 84 SER A O 1
ATOM 630 N N . ILE A 1 85 ? -5.550 -6.424 -8.334 1.00 97.12 85 ILE A N 1
ATOM 631 C CA . ILE A 1 85 ? -6.772 -5.669 -8.035 1.00 97.12 85 ILE A CA 1
ATOM 632 C C . ILE A 1 85 ? -6.963 -4.486 -9.001 1.00 97.12 85 ILE A C 1
ATOM 634 O O . ILE A 1 85 ? -8.089 -4.179 -9.386 1.00 97.12 85 ILE A O 1
ATOM 638 N N . PHE A 1 86 ? -5.874 -3.873 -9.477 1.00 97.06 86 PHE A N 1
ATOM 639 C CA . PHE A 1 86 ? -5.917 -2.765 -10.434 1.00 97.06 86 PHE A CA 1
ATOM 640 C C . PHE A 1 86 ? -6.530 -3.185 -11.774 1.00 97.06 86 PHE A C 1
ATOM 642 O O . PHE A 1 86 ? -7.409 -2.494 -12.297 1.00 97.06 86 PHE A O 1
ATOM 649 N N . SER A 1 87 ? -6.118 -4.346 -12.298 1.00 97.00 87 SER A N 1
ATOM 650 C CA . SER A 1 87 ? -6.671 -4.913 -13.535 1.00 97.00 87 SER A CA 1
ATOM 651 C C . SER A 1 87 ? -8.144 -5.318 -13.379 1.00 97.00 87 SER A C 1
ATOM 653 O O . SER A 1 87 ? -8.962 -5.030 -14.252 1.00 97.00 87 SER A O 1
ATOM 655 N N . GLN A 1 88 ? -8.510 -5.898 -12.229 1.00 96.31 88 GLN A N 1
ATOM 656 C CA . GLN A 1 88 ? -9.871 -6.365 -11.934 1.00 96.31 88 GLN A CA 1
ATOM 657 C C . GLN A 1 88 ? -10.878 -5.218 -11.763 1.00 96.31 88 GLN A C 1
ATOM 659 O O . GLN A 1 88 ? -12.073 -5.394 -11.992 1.00 96.31 88 GLN A O 1
ATOM 664 N N . LEU A 1 89 ? -10.414 -4.031 -11.360 1.00 95.88 89 LEU A N 1
ATOM 665 C CA . LEU A 1 89 ? -11.265 -2.851 -11.196 1.00 95.88 89 LEU A CA 1
ATOM 666 C C . LEU A 1 89 ? -11.517 -2.094 -12.510 1.00 95.88 89 LEU A C 1
ATOM 668 O O . LEU A 1 89 ? -12.340 -1.175 -12.523 1.00 95.88 89 LEU A O 1
ATOM 672 N N . HIS A 1 90 ? -10.848 -2.460 -13.611 1.00 95.38 90 HIS A N 1
ATOM 673 C CA . HIS A 1 90 ? -11.039 -1.865 -14.941 1.00 95.38 90 HIS A CA 1
ATOM 674 C C . HIS A 1 90 ? -11.003 -0.322 -14.931 1.00 95.38 90 HIS A C 1
ATOM 676 O O . HIS A 1 90 ? -11.890 0.343 -15.464 1.00 95.38 90 HIS A O 1
ATOM 682 N N . GLY A 1 91 ? -10.003 0.255 -14.255 1.00 94.00 91 GLY A N 1
ATOM 683 C CA . GLY A 1 91 ? -9.826 1.710 -14.138 1.00 94.00 91 GLY A CA 1
ATOM 684 C C . GLY A 1 91 ? -10.687 2.398 -13.070 1.00 94.00 91 GLY A C 1
ATOM 685 O O . GLY A 1 91 ? -10.538 3.598 -12.853 1.00 94.00 91 GLY A O 1
ATOM 686 N N . ASN A 1 92 ? -11.544 1.670 -12.343 1.00 96.25 92 ASN A N 1
ATOM 687 C CA . ASN A 1 92 ? -12.330 2.215 -11.226 1.00 96.25 92 ASN A CA 1
ATOM 688 C C . ASN A 1 92 ? -11.537 2.242 -9.910 1.00 96.25 92 ASN A C 1
ATOM 690 O O . ASN A 1 92 ? -12.014 1.795 -8.867 1.00 96.25 92 ASN A O 1
ATOM 694 N N . TRP A 1 93 ? -10.311 2.757 -9.961 1.00 96.75 93 TRP A N 1
ATOM 695 C CA . TRP A 1 93 ? -9.424 2.874 -8.810 1.00 96.75 93 TRP A CA 1
ATOM 696 C C . TRP A 1 93 ? -8.570 4.137 -8.911 1.00 96.75 93 TRP A C 1
ATOM 698 O O . TRP A 1 93 ? -8.458 4.752 -9.971 1.00 96.75 93 TRP A O 1
ATOM 708 N N . ARG A 1 94 ? -7.993 4.543 -7.780 1.00 96.00 94 ARG A N 1
ATOM 709 C CA . ARG A 1 94 ? -6.988 5.607 -7.689 1.00 96.00 94 ARG A CA 1
ATOM 710 C C . ARG A 1 94 ? -5.981 5.235 -6.604 1.00 96.00 94 ARG A C 1
ATOM 712 O O . ARG A 1 94 ? -6.402 4.740 -5.562 1.00 96.00 94 ARG A O 1
ATOM 719 N N . ALA A 1 95 ? -4.700 5.496 -6.852 1.00 95.69 95 ALA A N 1
ATOM 720 C CA . ALA A 1 95 ? -3.646 5.472 -5.841 1.00 95.69 95 ALA A CA 1
ATOM 721 C C . ALA A 1 95 ? -3.270 6.918 -5.501 1.00 95.69 95 ALA A C 1
ATOM 723 O O . ALA A 1 95 ? -3.143 7.756 -6.397 1.00 95.69 95 ALA A O 1
ATOM 724 N N . LEU A 1 96 ? -3.173 7.217 -4.209 1.00 95.75 96 LEU A N 1
ATOM 725 C CA . LEU A 1 96 ? -2.790 8.527 -3.698 1.00 95.75 96 LEU A CA 1
ATOM 726 C C . LEU A 1 96 ? -1.548 8.316 -2.845 1.00 95.75 96 LEU A C 1
ATOM 728 O O . LEU A 1 96 ? -1.648 7.798 -1.738 1.00 95.75 96 LEU A O 1
ATOM 732 N N . GLU A 1 97 ? -0.405 8.701 -3.394 1.00 96.81 97 GLU A N 1
ATOM 733 C CA . GLU A 1 97 ? 0.902 8.406 -2.821 1.00 96.81 97 GLU A CA 1
ATOM 734 C C . GLU A 1 97 ? 1.526 9.671 -2.243 1.00 96.81 97 GLU A C 1
ATOM 736 O O . GLU A 1 97 ? 1.560 10.721 -2.897 1.00 96.81 97 GLU A O 1
ATOM 741 N N . GLU A 1 98 ? 2.010 9.578 -1.004 1.00 95.56 98 GLU A N 1
ATOM 742 C CA . GLU A 1 98 ? 2.657 10.698 -0.328 1.00 95.56 98 GLU A CA 1
ATOM 743 C C . GLU A 1 98 ? 3.858 11.192 -1.145 1.00 95.56 98 GLU A C 1
ATOM 745 O O . GLU A 1 98 ? 4.696 10.416 -1.601 1.00 95.56 98 GLU A O 1
ATOM 750 N N . SER A 1 99 ? 3.918 12.510 -1.347 1.00 97.31 99 SER A N 1
ATOM 751 C CA . SER A 1 99 ? 5.024 13.197 -2.023 1.00 97.31 99 SER A CA 1
ATOM 752 C C . SER A 1 99 ? 5.311 12.783 -3.474 1.00 97.31 99 SER A C 1
ATOM 754 O O . SER A 1 99 ? 6.324 13.226 -4.013 1.00 97.31 99 SER A O 1
ATOM 756 N N . MET A 1 100 ? 4.439 12.013 -4.141 1.00 97.81 100 MET A N 1
ATOM 757 C CA . MET A 1 100 ? 4.641 11.642 -5.546 1.00 97.81 100 MET A CA 1
ATOM 758 C C . MET A 1 100 ? 4.694 12.903 -6.434 1.00 97.81 100 MET A C 1
ATOM 760 O O . MET A 1 100 ? 3.715 13.653 -6.487 1.00 97.81 100 MET A O 1
ATOM 764 N N . PRO A 1 101 ? 5.813 13.164 -7.138 1.00 97.19 101 PRO A N 1
ATOM 765 C CA . PRO A 1 101 ? 6.040 14.456 -7.786 1.00 97.19 101 PRO A CA 1
ATOM 766 C C . PRO A 1 101 ? 5.215 14.639 -9.064 1.00 97.19 101 PRO A C 1
ATOM 768 O O . PRO A 1 101 ? 4.835 15.758 -9.409 1.00 97.19 101 PRO A O 1
ATOM 771 N N . SER A 1 102 ? 4.929 13.552 -9.779 1.00 96.81 102 SER A N 1
ATOM 772 C CA . SER A 1 102 ? 4.073 13.554 -10.963 1.00 96.81 102 SER A CA 1
ATOM 773 C C . SER A 1 102 ? 3.378 12.207 -11.141 1.00 96.81 102 SER A C 1
ATOM 775 O O . SER A 1 102 ? 3.768 11.195 -10.552 1.00 96.81 102 SER A O 1
ATOM 777 N N . HIS A 1 103 ? 2.317 12.185 -11.951 1.00 95.06 103 HIS A N 1
ATOM 778 C CA . HIS A 1 103 ? 1.620 10.941 -12.269 1.00 95.06 103 HIS A CA 1
ATOM 779 C C . HIS A 1 103 ? 2.600 9.905 -12.827 1.00 95.06 103 HIS A C 1
ATOM 781 O O . HIS A 1 103 ? 3.377 10.216 -13.727 1.00 95.06 103 HIS A O 1
ATOM 787 N N . CYS A 1 104 ? 2.513 8.676 -12.313 1.00 91.94 104 CYS A N 1
ATOM 788 C CA . CYS A 1 104 ? 3.332 7.549 -12.759 1.00 91.94 104 CYS A CA 1
ATOM 789 C C . CYS A 1 104 ? 4.843 7.770 -12.569 1.00 91.94 104 CYS A C 1
ATOM 791 O O . CYS A 1 104 ? 5.633 7.335 -13.400 1.00 91.94 104 CYS A O 1
ATOM 793 N N . THR A 1 105 ? 5.260 8.431 -11.483 1.00 97.12 105 THR A N 1
ATOM 794 C CA . THR A 1 105 ? 6.683 8.470 -11.105 1.00 97.12 105 THR A CA 1
ATOM 795 C C . THR A 1 105 ? 7.160 7.052 -10.768 1.00 97.12 105 THR A C 1
ATOM 797 O O . THR A 1 105 ? 6.605 6.416 -9.871 1.00 97.12 105 THR A O 1
ATOM 800 N N . LEU A 1 106 ? 8.178 6.569 -11.489 1.00 97.25 106 LEU A N 1
ATOM 801 C CA . LEU A 1 106 ? 8.667 5.181 -11.433 1.00 97.25 106 LEU A CA 1
ATOM 802 C C . LEU A 1 106 ? 9.952 5.000 -10.607 1.00 97.25 106 LEU A C 1
ATOM 804 O O . LEU A 1 106 ? 10.582 3.958 -10.702 1.00 97.25 106 LEU A O 1
ATOM 808 N N . SER A 1 107 ? 10.357 6.001 -9.832 1.00 97.69 107 SER A N 1
ATOM 809 C CA . SER A 1 107 ? 11.542 5.945 -8.972 1.00 97.69 107 SER A CA 1
ATOM 810 C C . SER A 1 107 ? 11.328 6.801 -7.728 1.00 97.69 107 SER A C 1
ATOM 812 O O . SER A 1 107 ? 10.488 7.708 -7.733 1.00 97.69 107 SER A O 1
ATOM 814 N N . ASP A 1 108 ? 12.115 6.561 -6.683 1.00 97.44 108 ASP A N 1
ATOM 815 C CA . ASP A 1 108 ? 12.102 7.394 -5.478 1.00 97.44 108 ASP A CA 1
ATOM 816 C C . ASP A 1 108 ? 12.340 8.885 -5.806 1.00 97.44 108 ASP A C 1
ATOM 818 O O . ASP A 1 108 ? 13.097 9.249 -6.715 1.00 97.44 108 ASP A O 1
ATOM 822 N N . SER A 1 109 ? 11.675 9.777 -5.066 1.00 97.56 109 SER A N 1
ATOM 823 C CA . SER A 1 109 ? 11.829 11.228 -5.222 1.00 97.56 109 SER A CA 1
ATOM 824 C C . SER A 1 109 ? 11.511 11.982 -3.933 1.00 97.56 109 SER A C 1
ATOM 826 O O . SER A 1 109 ? 10.359 12.089 -3.514 1.00 97.56 109 SER A O 1
ATOM 828 N N . GLY A 1 110 ? 12.532 12.550 -3.288 1.00 96.25 110 GLY A N 1
ATOM 829 C CA . GLY A 1 110 ? 12.350 13.210 -1.995 1.00 96.25 110 GLY A CA 1
ATOM 830 C C . GLY A 1 110 ? 11.816 12.226 -0.951 1.00 96.25 110 GLY A C 1
ATOM 831 O O . GLY A 1 110 ? 12.518 11.291 -0.587 1.00 96.25 110 GLY A O 1
ATOM 832 N N . LEU A 1 111 ? 10.587 12.448 -0.470 1.00 96.62 111 LEU A N 1
ATOM 833 C CA . LEU A 1 111 ? 9.899 11.539 0.459 1.00 96.62 111 LEU A CA 1
ATOM 834 C C . LEU A 1 111 ? 9.040 10.476 -0.246 1.00 96.62 111 LEU A C 1
ATOM 836 O O . LEU A 1 111 ? 8.548 9.568 0.416 1.00 96.62 111 LEU A O 1
ATOM 840 N N . TYR A 1 112 ? 8.861 10.570 -1.566 1.00 97.69 112 TYR A N 1
ATOM 841 C CA . TYR A 1 112 ? 8.176 9.534 -2.331 1.00 97.69 112 TYR A CA 1
ATOM 842 C C . TYR A 1 112 ? 9.062 8.297 -2.447 1.00 97.69 112 TYR A C 1
ATOM 844 O O . TYR A 1 112 ? 10.183 8.385 -2.953 1.00 97.69 112 TYR A O 1
ATOM 852 N N . ALA A 1 113 ? 8.523 7.162 -2.011 1.00 97.31 113 ALA A N 1
ATOM 853 C CA . ALA A 1 113 ? 9.128 5.847 -2.139 1.00 97.31 113 ALA A CA 1
ATOM 854 C C . ALA A 1 113 ? 8.310 5.005 -3.131 1.00 97.31 113 ALA A C 1
ATOM 856 O O . ALA A 1 113 ? 7.186 4.607 -2.813 1.00 97.31 113 ALA A O 1
ATOM 857 N N . VAL A 1 114 ? 8.846 4.711 -4.321 1.00 97.75 114 VAL A N 1
ATOM 858 C CA . VAL A 1 114 ? 8.093 4.013 -5.384 1.00 97.75 114 VAL A CA 1
ATOM 859 C C . VAL A 1 114 ? 7.698 2.594 -4.975 1.00 97.75 114 VAL A C 1
ATOM 861 O O . VAL A 1 114 ? 6.632 2.111 -5.349 1.00 97.75 114 VAL A O 1
ATOM 864 N N . ARG A 1 115 ? 8.495 1.949 -4.117 1.00 97.12 115 ARG A N 1
ATOM 865 C CA . ARG A 1 115 ? 8.185 0.653 -3.489 1.00 97.12 115 ARG A CA 1
ATOM 866 C C . ARG A 1 115 ? 6.868 0.623 -2.697 1.00 97.12 115 ARG A C 1
ATOM 868 O O . ARG A 1 115 ? 6.321 -0.457 -2.497 1.00 97.12 115 ARG A O 1
ATOM 875 N N . HIS A 1 116 ? 6.332 1.774 -2.277 1.00 96.81 116 HIS A N 1
ATOM 876 C CA . HIS A 1 116 ? 5.019 1.863 -1.615 1.00 96.81 116 HIS A CA 1
ATOM 877 C C . HIS A 1 116 ? 3.852 2.025 -2.608 1.00 96.81 116 HIS A C 1
ATOM 879 O O . HIS A 1 116 ? 2.694 1.927 -2.212 1.00 96.81 116 HIS A O 1
ATOM 885 N N . ASN A 1 117 ? 4.144 2.210 -3.902 1.00 97.50 117 ASN A N 1
ATOM 886 C CA . ASN A 1 117 ? 3.172 2.368 -4.981 1.00 97.50 117 ASN A CA 1
ATOM 887 C C . ASN A 1 117 ? 3.163 1.131 -5.906 1.00 97.50 117 ASN A C 1
ATOM 889 O O . ASN A 1 117 ? 3.708 1.173 -7.018 1.00 97.50 117 ASN A O 1
ATOM 893 N N . PRO A 1 118 ? 2.520 0.017 -5.504 1.00 97.06 118 PRO A N 1
ATOM 894 C CA . PRO A 1 118 ? 2.561 -1.235 -6.260 1.00 97.06 118 PRO A CA 1
ATOM 895 C C . PRO A 1 118 ? 1.953 -1.117 -7.662 1.00 97.06 118 PRO A C 1
ATOM 897 O O . PRO A 1 118 ? 2.286 -1.914 -8.531 1.00 97.06 118 PRO A O 1
ATOM 900 N N . ALA A 1 119 ? 1.087 -0.129 -7.923 1.00 97.44 119 ALA A N 1
ATOM 901 C CA . ALA A 1 119 ? 0.484 0.058 -9.243 1.00 97.44 119 ALA A CA 1
ATOM 902 C C . ALA A 1 119 ? 1.528 0.300 -10.349 1.00 97.44 119 ALA A C 1
ATOM 904 O O . ALA A 1 119 ? 1.272 -0.032 -11.502 1.00 97.44 119 ALA A O 1
ATOM 905 N N . THR A 1 120 ? 2.696 0.847 -9.999 1.00 97.44 120 THR A N 1
ATOM 906 C CA . THR A 1 120 ? 3.782 1.146 -10.948 1.00 97.44 120 THR A CA 1
ATOM 907 C C . THR A 1 120 ? 4.536 -0.086 -11.449 1.00 97.44 120 THR A C 1
ATOM 909 O O . THR A 1 120 ? 5.218 0.012 -12.464 1.00 97.44 120 THR A O 1
ATOM 912 N N . TYR A 1 121 ? 4.384 -1.237 -10.786 1.00 98.06 121 TYR A N 1
ATOM 913 C CA . TYR A 1 121 ? 5.075 -2.483 -11.131 1.00 98.06 121 TYR A CA 1
ATOM 914 C C . TYR A 1 121 ? 4.323 -3.319 -12.175 1.00 98.06 121 TYR A C 1
ATOM 916 O O . TYR A 1 121 ? 4.913 -4.211 -12.773 1.00 98.06 121 TYR A O 1
ATOM 924 N N . TYR A 1 122 ? 3.032 -3.063 -12.409 1.00 97.38 122 TYR A N 1
ATOM 925 C CA . TYR A 1 122 ? 2.211 -3.876 -13.313 1.00 97.38 122 TYR A CA 1
ATOM 926 C C . TYR A 1 122 ? 2.258 -3.366 -14.760 1.00 97.38 122 TYR A C 1
ATOM 928 O O . TYR A 1 122 ? 2.121 -2.162 -14.990 1.00 97.38 122 TYR A O 1
ATOM 936 N N . THR A 1 123 ? 2.407 -4.287 -15.721 1.00 89.31 123 THR A N 1
ATOM 937 C CA . THR A 1 123 ? 2.497 -4.005 -17.169 1.00 89.31 123 THR A CA 1
ATOM 938 C C . THR A 1 123 ? 1.358 -4.595 -17.992 1.00 89.31 123 THR A C 1
ATOM 940 O O . THR A 1 123 ? 0.696 -5.557 -17.536 1.00 89.31 123 THR A O 1
#

Secondary structure (DSSP, 8-state):
-PPPPPSS-S--------S--HHHHTT-TT-HHHHHHHHHS---TT---SSSSHHHHHHHHHHSS-TT--S---TTT--B-S--HHHHTTT------TT--STT--S-BTTB-GGG-GGGGB-

Foldseek 3Di:
DDDDDDPDDPDDDDDDDDDDDPVCAAVDPVNVPVNVCVVVDPDDPPDDAPADDQLLRLLCVWQVGSQPDHDLDWLVVAADAGDTPCVVCVNVDDDDFPPPPDPLDGDDDDPTRNSNVNVNNYD

Radius of gyration: 16.42 Å; chains: 1; bounding box: 41×28×41 Å

pLDDT: mean 94.96, std 6.2, range [49.16, 98.44]